Protein AF-A0A6N9C7V1-F1 (afdb_monomer)

Mean predicted aligned error: 5.16 Å

Sequence (71 aa):
MRLGGPVFGETSNPDNWAEAVKNHGYSAAYCPVNSESDEATIDAYIDAAKKADIVIAEVGAWSNPISIDDT

pLDDT: mean 89.59, std 9.08, range [56.38, 98.0]

Solvent-accessible surface area (backbone atoms only — not comparable to full-atom values): 4558 Å² total; per-residue (Å²): 139,74,50,60,62,94,76,86,79,80,53,89,44,42,64,50,32,42,50,49,40,47,76,73,72,33,34,26,33,66,62,89,69,65,94,87,57,54,69,69,60,52,50,48,39,52,51,31,26,61,77,69,61,38,44,72,45,92,69,82,82,94,66,67,92,82,58,77,87,80,128

Radius of gyration: 13.9 Å; Cα contacts (8 Å, |Δi|>4): 74; chains: 1; bounding box: 40×27×29 Å

Secondary structure (DSSP, 8-state):
--------S--SSHHHHHHHHHHTT-SEE--SS-TTS-HHHHHHHHHHHHHHT-EEPP----S-TTS----

Foldseek 3Di:
DFDEDDFDDPPQALLVVLVSCVVVVGQEYADSDDPPDDPVSNVRNVVSSVVSNHHHDDDDPPDDPPDDPDD

Structure (mmCIF, N/CA/C/O backbone):
data_AF-A0A6N9C7V1-F1
#
_entry.id   AF-A0A6N9C7V1-F1
#
loop_
_atom_site.group_PDB
_atom_site.id
_atom_site.type_symbol
_atom_site.label_atom_id
_atom_site.label_alt_id
_atom_site.label_comp_id
_atom_site.label_asym_id
_atom_site.label_entity_id
_atom_site.label_seq_id
_atom_site.pdbx_PDB_ins_code
_atom_site.Cartn_x
_atom_site.Cartn_y
_atom_site.Cartn_z
_atom_site.occupancy
_atom_site.B_iso_or_equiv
_atom_site.auth_seq_id
_atom_site.auth_comp_id
_atom_site.auth_asym_id
_atom_site.auth_atom_id
_atom_site.pdbx_PDB_model_num
ATOM 1 N N . MET A 1 1 ? -4.815 -13.338 7.596 1.00 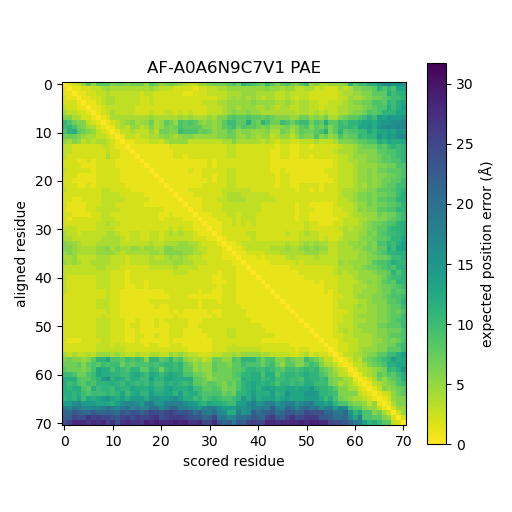85.12 1 MET A N 1
ATOM 2 C CA . MET A 1 1 ? -4.254 -13.300 6.226 1.00 85.12 1 MET A CA 1
ATOM 3 C C . MET A 1 1 ? -4.600 -11.939 5.638 1.00 85.12 1 MET A C 1
ATOM 5 O O . MET A 1 1 ? -5.730 -11.519 5.848 1.00 85.12 1 MET A O 1
ATOM 9 N N . ARG A 1 2 ? -3.653 -11.232 5.004 1.00 93.25 2 ARG A N 1
ATOM 10 C CA . ARG A 1 2 ? -3.893 -9.925 4.364 1.00 93.25 2 ARG A CA 1
ATOM 11 C C . ARG A 1 2 ? -3.967 -10.126 2.850 1.00 93.25 2 ARG A C 1
ATOM 13 O O . ARG A 1 2 ? -3.111 -10.816 2.305 1.00 93.25 2 ARG A O 1
ATOM 20 N N . LEU A 1 3 ? -4.988 -9.567 2.206 1.00 94.50 3 LEU A N 1
ATOM 21 C CA . LEU A 1 3 ? -5.173 -9.645 0.755 1.00 94.50 3 LEU A CA 1
ATOM 22 C C . LEU A 1 3 ? -4.817 -8.302 0.121 1.00 94.50 3 LEU A C 1
ATOM 24 O O . LEU A 1 3 ? -5.072 -7.251 0.717 1.00 94.50 3 LEU A O 1
ATOM 28 N N . GLY A 1 4 ? -4.224 -8.365 -1.065 1.00 94.06 4 GLY A N 1
ATOM 29 C CA . GLY A 1 4 ? -3.794 -7.211 -1.838 1.00 94.06 4 GLY A CA 1
ATOM 30 C C . GLY A 1 4 ? -3.793 -7.510 -3.329 1.00 94.06 4 GLY A C 1
ATOM 31 O O . GLY A 1 4 ? -3.910 -8.664 -3.746 1.00 94.06 4 GLY A O 1
ATOM 32 N N . GLY A 1 5 ? -3.663 -6.457 -4.123 1.00 91.44 5 GLY A N 1
ATOM 33 C CA . GLY A 1 5 ? -3.651 -6.525 -5.576 1.00 91.44 5 GLY A CA 1
ATOM 34 C C . GLY A 1 5 ? -3.407 -5.147 -6.191 1.00 91.44 5 GLY A C 1
ATOM 35 O O . GLY A 1 5 ? -3.207 -4.176 -5.455 1.00 91.44 5 GLY A O 1
ATOM 36 N N . PRO A 1 6 ? -3.412 -5.045 -7.529 1.00 90.00 6 PRO A N 1
ATOM 37 C CA . PRO A 1 6 ? -3.287 -3.763 -8.206 1.00 90.00 6 PRO A CA 1
ATOM 38 C C . PRO A 1 6 ? -4.464 -2.847 -7.851 1.00 90.00 6 PRO A C 1
ATOM 40 O O . PRO A 1 6 ? -5.616 -3.283 -7.813 1.00 90.00 6 PRO A O 1
ATOM 43 N N . VAL A 1 7 ? -4.149 -1.577 -7.612 1.00 90.62 7 VAL A N 1
ATOM 44 C CA . VAL A 1 7 ? -5.111 -0.486 -7.431 1.00 90.62 7 VAL A CA 1
ATOM 45 C C . VAL A 1 7 ? -4.982 0.469 -8.612 1.00 90.62 7 VAL A C 1
ATOM 47 O O . VAL A 1 7 ? -3.875 0.722 -9.086 1.00 90.62 7 VAL A O 1
ATOM 50 N N . PHE A 1 8 ? -6.109 0.959 -9.123 1.00 82.44 8 PHE A N 1
ATOM 51 C CA . PHE A 1 8 ? -6.166 1.803 -10.318 1.00 82.44 8 PHE A CA 1
ATOM 52 C C . PHE A 1 8 ? -6.754 3.173 -9.967 1.00 82.44 8 PHE A C 1
ATOM 54 O O . PHE A 1 8 ? -7.646 3.258 -9.126 1.00 82.44 8 PHE A O 1
ATOM 61 N N . GLY A 1 9 ? -6.293 4.233 -10.635 1.00 78.88 9 GLY A N 1
ATOM 62 C CA . GLY A 1 9 ? -6.764 5.607 -10.4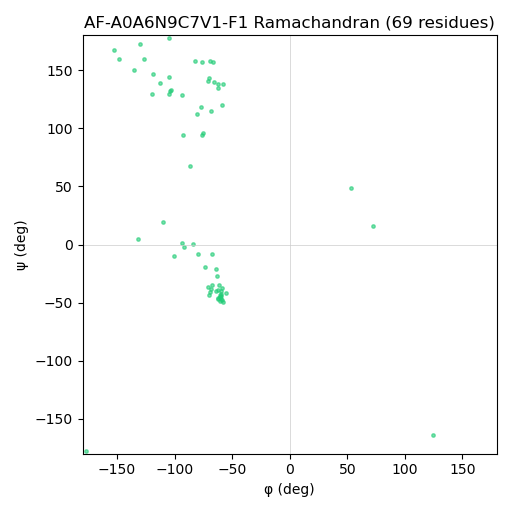25 1.00 78.88 9 GLY A CA 1
ATOM 63 C C . GLY A 1 9 ? -5.634 6.580 -10.085 1.00 78.88 9 GLY A C 1
ATOM 64 O O . GLY A 1 9 ? -4.463 6.279 -10.305 1.00 78.88 9 GLY A O 1
ATOM 65 N N . GLU A 1 10 ? -5.989 7.755 -9.558 1.00 77.81 10 GLU A N 1
ATOM 66 C CA . GLU A 1 10 ? -5.022 8.728 -9.035 1.00 77.81 10 GLU A CA 1
ATOM 67 C C . GLU A 1 10 ? -4.488 8.268 -7.674 1.00 77.81 10 GLU A C 1
ATOM 69 O O . GLU A 1 10 ? -5.088 8.504 -6.627 1.00 77.81 10 GLU A O 1
ATOM 74 N N . THR A 1 11 ? -3.335 7.608 -7.699 1.00 82.69 11 THR A N 1
ATOM 75 C CA . THR A 1 11 ? -2.623 7.144 -6.500 1.00 82.69 11 THR A CA 1
ATOM 76 C C . THR A 1 11 ? -1.336 7.925 -6.258 1.00 82.69 11 THR A C 1
ATOM 78 O O . THR A 1 11 ? -0.445 7.424 -5.588 1.00 82.69 11 THR A O 1
ATOM 81 N N . SER A 1 12 ? -1.206 9.118 -6.843 1.00 84.62 12 SER A N 1
ATOM 82 C CA . SER A 1 12 ? -0.061 10.024 -6.669 1.00 84.62 12 SER A CA 1
ATOM 83 C C . SER A 1 12 ? -0.056 10.708 -5.297 1.00 84.62 12 SER A C 1
ATOM 85 O O . SER A 1 12 ? 0.989 11.175 -4.847 1.00 84.62 12 SER A O 1
ATOM 87 N N . ASN A 1 13 ? -1.210 10.744 -4.622 1.00 93.00 13 ASN A N 1
ATOM 88 C CA . ASN A 1 13 ? -1.360 11.227 -3.256 1.00 93.00 13 ASN A CA 1
ATOM 89 C C . ASN A 1 13 ? -1.492 10.040 -2.270 1.00 93.00 13 ASN A C 1
ATOM 91 O O . ASN A 1 13 ? -2.320 9.156 -2.515 1.00 93.00 13 ASN A O 1
ATOM 95 N N . PRO A 1 14 ? -0.755 10.038 -1.141 1.00 95.62 14 PRO A N 1
ATOM 96 C CA . PRO A 1 14 ? -0.809 8.974 -0.135 1.00 95.62 14 PRO A CA 1
ATOM 97 C C . PRO A 1 14 ? -2.200 8.660 0.429 1.00 95.62 14 PRO A C 1
ATOM 99 O O . PRO A 1 14 ? -2.542 7.486 0.584 1.00 95.62 14 PRO A O 1
ATOM 102 N N . ASP A 1 15 ? -3.019 9.675 0.714 1.00 95.38 15 ASP A N 1
ATOM 103 C CA . ASP A 1 15 ? -4.363 9.474 1.266 1.00 95.38 15 ASP A CA 1
ATOM 104 C C . ASP A 1 15 ? -5.301 8.866 0.210 1.00 95.38 15 ASP A C 1
ATOM 106 O O . ASP A 1 15 ? -6.006 7.896 0.495 1.00 95.38 15 ASP A O 1
ATOM 110 N N . ASN A 1 16 ? -5.247 9.363 -1.033 1.00 95.06 16 ASN A N 1
ATOM 111 C CA . ASN A 1 16 ? -6.038 8.816 -2.144 1.00 95.06 16 ASN A CA 1
ATOM 112 C C . ASN A 1 16 ? -5.637 7.367 -2.460 1.00 95.06 16 ASN A C 1
ATOM 114 O O . ASN A 1 16 ? -6.491 6.518 -2.721 1.00 95.06 16 ASN A O 1
ATOM 118 N N . TRP A 1 17 ? -4.336 7.064 -2.413 1.00 96.12 17 TRP A N 1
ATOM 119 C CA . TRP A 1 17 ? -3.830 5.702 -2.564 1.00 96.12 17 TRP A CA 1
ATOM 120 C C . TRP A 1 17 ? -4.373 4.778 -1.470 1.00 96.12 17 TRP A C 1
ATOM 122 O O . TRP A 1 17 ? -4.894 3.703 -1.779 1.00 96.12 17 TRP A O 1
ATOM 132 N N . ALA A 1 18 ? -4.299 5.194 -0.203 1.00 96.44 18 ALA A N 1
ATOM 133 C CA . ALA A 1 18 ? -4.807 4.400 0.909 1.00 96.44 18 ALA A CA 1
ATOM 134 C C . ALA A 1 18 ? -6.316 4.152 0.766 1.00 96.44 18 ALA A C 1
ATOM 136 O O . ALA A 1 18 ? -6.768 3.016 0.918 1.00 96.44 18 ALA A O 1
ATOM 137 N N . GLU A 1 19 ? -7.091 5.174 0.401 1.00 95.38 19 GLU A N 1
ATOM 138 C CA . GLU A 1 19 ? -8.526 5.037 0.144 1.00 95.38 19 GLU A CA 1
ATOM 139 C C . GLU A 1 19 ? -8.811 4.043 -0.992 1.00 95.38 19 GLU A C 1
ATOM 141 O O . GLU A 1 19 ? -9.645 3.150 -0.832 1.00 95.38 19 GLU A O 1
ATOM 146 N N . ALA A 1 20 ? -8.068 4.114 -2.100 1.00 95.44 20 ALA A N 1
ATOM 147 C CA . ALA A 1 20 ? -8.209 3.175 -3.212 1.00 95.44 20 ALA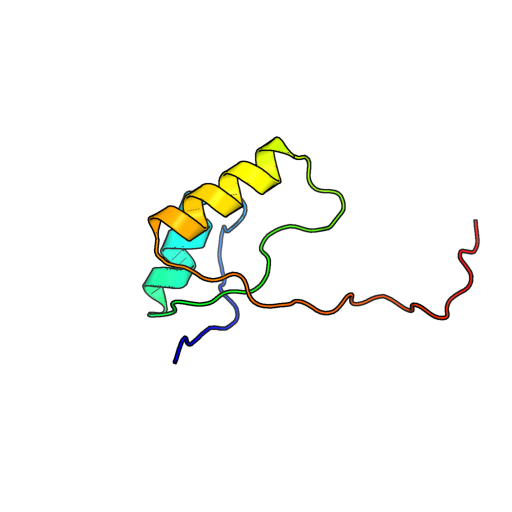 A CA 1
ATOM 148 C C . ALA A 1 20 ? -7.953 1.719 -2.780 1.00 95.44 20 ALA A C 1
ATOM 150 O O . ALA A 1 20 ? -8.727 0.824 -3.132 1.00 95.44 20 ALA A O 1
ATOM 151 N N . VAL A 1 21 ? -6.924 1.469 -1.961 1.00 96.19 21 VAL A N 1
ATOM 152 C CA . VAL A 1 21 ? -6.651 0.136 -1.389 1.00 96.19 21 VAL A CA 1
ATOM 153 C C . VAL A 1 21 ? -7.828 -0.339 -0.531 1.00 96.19 21 VAL A C 1
ATOM 155 O O . VAL A 1 21 ? -8.283 -1.479 -0.673 1.00 96.19 21 VAL A O 1
ATOM 158 N N . LYS A 1 22 ? -8.370 0.530 0.330 1.00 95.62 22 LYS A N 1
ATOM 159 C CA . LYS A 1 22 ? -9.508 0.183 1.197 1.00 95.62 22 LYS A CA 1
ATOM 160 C C . LYS A 1 22 ? -10.798 -0.053 0.414 1.00 95.62 22 LYS A C 1
ATOM 162 O O . LYS A 1 22 ? -11.545 -0.961 0.778 1.00 95.62 22 LYS A O 1
ATOM 167 N N . ASN A 1 23 ? -11.032 0.681 -0.671 1.00 95.06 23 ASN A N 1
ATOM 168 C CA . ASN A 1 23 ? -12.210 0.523 -1.531 1.00 95.06 23 ASN A CA 1
ATOM 169 C C . ASN A 1 23 ? -12.271 -0.857 -2.203 1.00 95.06 23 ASN A C 1
ATOM 171 O O . ASN A 1 23 ? -13.359 -1.371 -2.458 1.00 95.06 23 ASN A O 1
ATOM 175 N N . HIS A 1 24 ? -11.122 -1.500 -2.420 1.00 94.06 24 HIS A N 1
ATOM 176 C CA . HIS A 1 24 ? -11.047 -2.887 -2.887 1.00 94.06 24 HIS A CA 1
ATOM 177 C C . HIS A 1 24 ? -11.169 -3.939 -1.766 1.00 94.06 24 HIS A C 1
ATOM 179 O O . HIS A 1 24 ? -11.115 -5.138 -2.038 1.00 94.06 24 HIS A O 1
ATOM 185 N N . GLY A 1 25 ? -11.334 -3.525 -0.506 1.00 95.38 25 GLY A N 1
ATOM 186 C CA . GLY A 1 25 ? -11.364 -4.426 0.649 1.00 95.38 25 GLY A CA 1
ATOM 187 C C . GLY A 1 25 ? -9.994 -5.012 1.004 1.00 95.38 25 GLY A C 1
ATOM 188 O O . GLY A 1 25 ? -9.916 -5.998 1.739 1.00 95.38 25 GLY A O 1
ATOM 189 N N . TYR A 1 26 ? -8.913 -4.429 0.483 1.00 96.75 26 TYR A N 1
ATOM 190 C CA . TYR A 1 26 ? -7.557 -4.892 0.736 1.00 96.75 26 TYR A CA 1
ATOM 191 C C . TYR A 1 26 ? -7.008 -4.362 2.063 1.00 96.75 26 TYR A C 1
ATOM 193 O O . TYR A 1 26 ? -7.436 -3.347 2.619 1.00 96.75 26 TYR A O 1
ATOM 201 N N . SER A 1 27 ? -6.015 -5.086 2.566 1.00 96.25 27 SER A N 1
ATOM 202 C CA . SER A 1 27 ? -5.206 -4.712 3.733 1.00 96.25 27 SER A CA 1
ATOM 203 C C . SER A 1 27 ? -3.706 -4.865 3.453 1.00 96.25 27 SER A C 1
ATOM 205 O O . SER A 1 27 ? -2.885 -4.740 4.359 1.00 96.25 27 SER A O 1
ATOM 207 N N . ALA A 1 28 ? -3.345 -5.206 2.216 1.00 97.06 28 ALA A N 1
ATOM 208 C CA . ALA A 1 28 ? -1.986 -5.197 1.704 1.00 97.06 28 ALA A CA 1
ATOM 209 C C . ALA A 1 28 ? -1.961 -4.554 0.310 1.00 97.06 28 ALA A C 1
ATOM 211 O O . ALA A 1 28 ? -2.944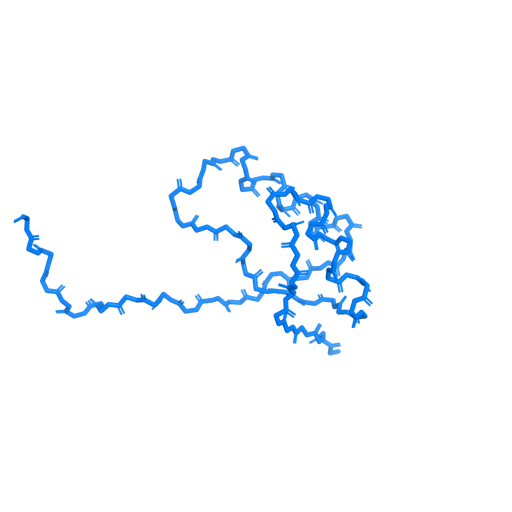 -4.640 -0.426 1.00 97.06 28 ALA A O 1
ATOM 212 N N . ALA A 1 29 ? -0.849 -3.921 -0.051 1.00 95.38 29 ALA A N 1
ATOM 213 C CA . ALA A 1 29 ? -0.676 -3.244 -1.335 1.00 95.38 29 ALA A CA 1
ATOM 214 C C . ALA A 1 29 ? 0.783 -3.311 -1.804 1.00 95.38 29 ALA A C 1
ATOM 216 O O . ALA A 1 29 ? 1.686 -3.530 -0.997 1.00 95.38 29 ALA A O 1
ATOM 217 N N . TYR A 1 30 ? 1.021 -3.115 -3.101 1.00 91.75 30 TYR A N 1
ATOM 218 C CA . TYR A 1 30 ? 2.375 -2.918 -3.627 1.00 91.75 30 TYR A CA 1
ATOM 219 C C . TYR A 1 30 ? 2.970 -1.596 -3.129 1.00 91.75 30 TYR A C 1
ATOM 221 O O . TYR A 1 30 ? 2.227 -0.681 -2.768 1.00 91.75 30 TYR A O 1
ATOM 229 N N . CYS A 1 31 ? 4.303 -1.494 -3.128 1.00 91.31 31 CYS A N 1
ATOM 230 C CA . CYS A 1 31 ? 4.991 -0.244 -2.811 1.00 91.31 31 CYS A CA 1
ATOM 231 C C . CYS A 1 31 ? 4.557 0.855 -3.800 1.00 91.31 31 CYS A C 1
ATOM 233 O O . CYS A 1 31 ? 4.745 0.674 -5.005 1.00 91.31 31 CYS A O 1
ATOM 235 N N . PRO A 1 32 ? 3.959 1.966 -3.327 1.00 89.94 32 PRO A N 1
ATOM 236 C CA . PRO A 1 32 ? 3.420 3.012 -4.201 1.00 89.94 32 PRO A CA 1
ATOM 237 C C . PRO A 1 32 ? 4.490 3.968 -4.749 1.00 89.94 32 PRO A C 1
ATOM 239 O O . PRO A 1 32 ? 4.189 4.796 -5.604 1.00 89.94 32 PRO A O 1
ATOM 242 N N . VAL A 1 33 ? 5.727 3.855 -4.261 1.00 90.56 33 VAL A N 1
ATOM 243 C CA . VAL A 1 33 ? 6.870 4.714 -4.596 1.00 90.56 33 VAL A CA 1
ATOM 244 C C . VAL A 1 33 ? 8.065 3.878 -5.052 1.00 90.56 33 VAL A C 1
ATOM 246 O O . VAL A 1 33 ? 8.143 2.679 -4.768 1.00 90.56 33 VAL A O 1
ATOM 249 N N . ASN A 1 34 ? 8.993 4.510 -5.771 1.00 88.25 34 ASN A N 1
ATOM 250 C CA . ASN A 1 34 ? 10.226 3.891 -6.268 1.00 88.25 34 ASN A CA 1
ATOM 251 C C . ASN A 1 34 ? 11.455 4.341 -5.451 1.00 88.25 34 ASN A C 1
ATOM 253 O O . ASN A 1 34 ? 11.336 5.163 -4.545 1.00 88.25 34 ASN A O 1
ATOM 257 N N . SER A 1 35 ? 12.636 3.808 -5.780 1.00 84.06 35 SER A N 1
ATOM 258 C CA . SER A 1 35 ? 13.901 4.122 -5.093 1.00 84.06 35 SER A CA 1
ATOM 259 C C . SER A 1 35 ? 14.349 5.579 -5.216 1.00 84.06 35 SER A C 1
ATOM 261 O O . SER A 1 35 ? 15.134 6.033 -4.394 1.00 84.06 35 SER A O 1
ATOM 263 N N . GLU A 1 36 ? 13.848 6.300 -6.219 1.00 89.00 36 GLU A N 1
ATOM 264 C CA . GLU A 1 36 ? 14.224 7.687 -6.517 1.00 89.00 36 GLU A CA 1
ATOM 265 C C . GLU A 1 36 ? 13.311 8.711 -5.826 1.00 89.00 36 GLU A C 1
ATOM 267 O O . GLU A 1 36 ? 13.489 9.918 -5.991 1.00 89.00 36 GLU A O 1
ATOM 272 N N . SER A 1 37 ? 12.292 8.248 -5.097 1.00 92.19 37 SER A N 1
ATOM 273 C CA . SER A 1 37 ? 11.368 9.123 -4.374 1.00 92.19 37 SER A CA 1
ATOM 274 C C . SER A 1 37 ? 12.066 9.759 -3.171 1.00 92.19 37 SER A C 1
ATOM 276 O O . SER A 1 37 ? 12.849 9.108 -2.481 1.00 92.19 37 SER A O 1
ATOM 278 N N . ASP A 1 38 ? 11.784 11.035 -2.910 1.00 95.81 38 ASP A N 1
ATOM 279 C CA . ASP A 1 38 ? 12.371 11.745 -1.777 1.00 95.81 38 ASP A CA 1
ATOM 280 C C . ASP A 1 38 ? 11.833 11.228 -0.430 1.00 95.81 38 ASP A C 1
ATOM 282 O O . ASP A 1 38 ? 10.747 10.649 -0.343 1.00 95.81 38 ASP A O 1
ATOM 286 N N . GLU A 1 39 ? 12.599 11.460 0.637 1.00 96.06 39 GLU A N 1
ATOM 287 C CA . GLU A 1 39 ? 12.295 10.965 1.985 1.00 96.06 39 GLU A CA 1
ATOM 288 C C . GLU A 1 39 ? 10.937 11.462 2.504 1.00 96.06 39 GLU A C 1
ATOM 290 O O . GLU A 1 39 ? 10.191 10.686 3.095 1.00 96.06 39 GLU A O 1
ATOM 295 N N . ALA A 1 40 ? 10.556 12.711 2.207 1.00 96.19 40 ALA A N 1
ATOM 296 C CA . ALA A 1 40 ? 9.275 13.257 2.652 1.00 96.19 40 ALA A CA 1
ATOM 297 C C . ALA A 1 40 ? 8.095 12.569 1.951 1.00 96.19 40 ALA A C 1
ATOM 299 O O . ALA A 1 40 ? 7.074 12.283 2.582 1.00 96.19 40 ALA A O 1
ATOM 300 N N . THR A 1 41 ? 8.237 12.260 0.661 1.00 95.12 41 THR A N 1
ATOM 301 C CA . THR A 1 41 ? 7.258 11.455 -0.073 1.00 95.12 41 THR A CA 1
ATOM 302 C C . THR A 1 41 ? 7.157 10.048 0.521 1.00 95.12 41 THR A C 1
ATOM 304 O O . THR A 1 41 ? 6.047 9.574 0.774 1.00 95.12 41 THR A O 1
ATOM 307 N N . ILE A 1 42 ? 8.287 9.387 0.794 1.00 95.19 42 ILE A N 1
ATOM 308 C CA . ILE A 1 42 ? 8.317 8.046 1.403 1.00 95.19 42 ILE A CA 1
ATOM 309 C C . ILE A 1 42 ? 7.600 8.048 2.761 1.00 95.19 42 ILE A C 1
ATOM 311 O O . ILE A 1 42 ? 6.707 7.223 2.983 1.00 95.19 42 ILE A O 1
ATOM 315 N N . ASP A 1 43 ? 7.929 8.996 3.637 1.00 96.75 43 ASP A N 1
ATOM 316 C CA . ASP A 1 43 ? 7.324 9.128 4.964 1.00 96.75 43 ASP A CA 1
ATOM 317 C C . ASP A 1 43 ? 5.810 9.352 4.888 1.00 96.75 43 ASP A C 1
ATOM 319 O 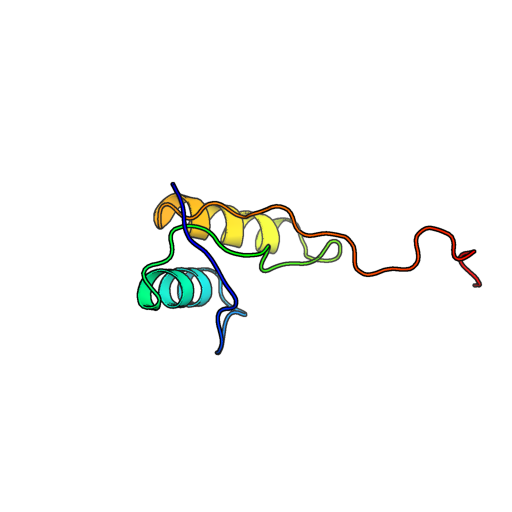O . ASP A 1 43 ? 5.046 8.731 5.633 1.00 96.75 43 ASP A O 1
ATOM 323 N N . ALA A 1 44 ? 5.347 10.159 3.930 1.00 97.19 44 ALA A N 1
ATOM 324 C CA . ALA A 1 44 ? 3.922 10.408 3.743 1.00 97.19 44 ALA A CA 1
ATOM 325 C C . ALA A 1 44 ? 3.143 9.126 3.380 1.00 97.19 44 ALA A C 1
ATOM 327 O O . ALA A 1 44 ? 2.044 8.899 3.897 1.00 97.19 44 ALA A O 1
ATOM 328 N N . TYR A 1 45 ? 3.709 8.247 2.545 1.00 96.50 45 TYR A N 1
ATOM 329 C CA . TYR A 1 45 ? 3.103 6.942 2.243 1.00 96.50 45 TYR A CA 1
ATOM 330 C C . TYR A 1 45 ? 3.176 5.966 3.418 1.00 96.50 45 TYR A C 1
ATOM 332 O O . TYR A 1 45 ? 2.221 5.215 3.643 1.00 96.50 45 TYR A O 1
ATOM 340 N N . ILE A 1 46 ? 4.266 5.985 4.191 1.00 96.31 46 ILE A N 1
ATOM 341 C CA . ILE A 1 46 ? 4.392 5.190 5.420 1.00 96.31 46 ILE A CA 1
ATOM 342 C C . ILE A 1 46 ? 3.275 5.557 6.402 1.00 96.31 46 ILE A C 1
ATOM 344 O O . ILE A 1 46 ? 2.611 4.669 6.947 1.00 96.31 46 ILE A O 1
ATOM 348 N N . ASP A 1 47 ? 3.043 6.847 6.620 1.00 98.00 47 ASP A N 1
ATOM 349 C CA . ASP A 1 47 ? 2.037 7.324 7.565 1.00 98.00 47 ASP A CA 1
ATOM 350 C C . ASP A 1 47 ? 0.612 7.036 7.087 1.00 98.00 47 ASP A C 1
ATOM 352 O O . ASP A 1 47 ? -0.213 6.556 7.875 1.00 98.00 47 ASP A O 1
ATOM 356 N N . ALA A 1 48 ? 0.331 7.219 5.794 1.00 97.56 48 ALA A N 1
ATOM 357 C CA . ALA A 1 48 ? -0.951 6.843 5.200 1.00 97.56 48 ALA A CA 1
ATOM 358 C C . ALA A 1 48 ? -1.226 5.334 5.342 1.00 97.56 48 ALA A C 1
ATOM 360 O O . ALA A 1 48 ? -2.314 4.932 5.769 1.00 97.56 48 ALA A O 1
ATOM 361 N N . ALA A 1 49 ? -0.226 4.487 5.066 1.00 97.44 49 ALA A N 1
ATOM 362 C CA . ALA A 1 49 ? -0.341 3.037 5.207 1.00 97.44 49 ALA A CA 1
ATOM 363 C C . ALA A 1 49 ? -0.614 2.623 6.662 1.00 97.44 49 ALA A C 1
ATOM 365 O O . ALA A 1 49 ? -1.534 1.842 6.923 1.00 97.44 49 ALA A O 1
ATOM 366 N N . LYS A 1 50 ? 0.129 3.190 7.624 1.00 97.69 50 LYS A N 1
ATOM 367 C CA . LYS A 1 50 ? -0.072 2.939 9.062 1.00 97.69 50 LYS A CA 1
ATOM 368 C C . LYS A 1 50 ? -1.472 3.347 9.514 1.00 97.69 50 LYS A C 1
ATOM 370 O O . LYS A 1 50 ? -2.142 2.573 10.194 1.00 97.69 50 LYS A O 1
ATOM 375 N N . LYS A 1 51 ? -1.927 4.540 9.121 1.00 98.00 51 LYS A N 1
ATOM 376 C CA . LYS A 1 51 ? -3.249 5.079 9.479 1.00 98.00 51 LYS A CA 1
ATOM 377 C C . LYS A 1 51 ? -4.394 4.202 8.962 1.00 98.00 51 LYS A C 1
ATOM 379 O O . LYS A 1 51 ? -5.409 4.074 9.642 1.00 98.00 51 LYS A O 1
ATOM 384 N N . ALA A 1 52 ? -4.233 3.591 7.788 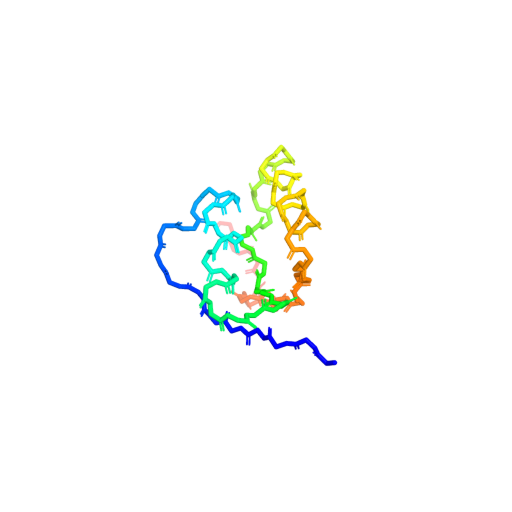1.00 97.25 52 ALA A N 1
ATOM 385 C CA . ALA A 1 52 ? -5.253 2.760 7.144 1.00 97.25 52 ALA A CA 1
ATOM 386 C C . ALA A 1 52 ? -5.150 1.245 7.451 1.00 97.25 52 ALA A C 1
ATOM 388 O O . ALA A 1 52 ? -5.969 0.465 6.942 1.00 97.25 52 ALA A O 1
ATOM 389 N N . ASP A 1 53 ? -4.177 0.832 8.277 1.00 97.75 53 ASP A N 1
ATOM 390 C CA . ASP A 1 53 ? -3.806 -0.573 8.536 1.00 97.75 53 ASP A CA 1
ATOM 391 C C . ASP A 1 53 ? -3.516 -1.356 7.238 1.00 97.75 53 ASP A C 1
ATOM 393 O O . ASP A 1 53 ? -4.034 -2.450 6.988 1.00 97.75 53 ASP A O 1
ATOM 397 N N . ILE A 1 54 ? -2.693 -0.759 6.373 1.00 97.69 54 ILE A N 1
ATOM 398 C CA . ILE A 1 54 ? -2.219 -1.352 5.121 1.00 97.69 54 ILE A CA 1
ATOM 399 C C . ILE A 1 54 ? -0.767 -1.787 5.306 1.00 97.69 54 ILE A C 1
ATOM 401 O O . ILE A 1 54 ? 0.083 -1.007 5.730 1.00 97.69 54 ILE A O 1
ATOM 405 N N . VAL A 1 55 ? -0.462 -3.032 4.941 1.00 96.69 55 VAL A N 1
ATOM 406 C CA . VAL A 1 55 ? 0.927 -3.491 4.814 1.00 96.69 55 VAL A CA 1
ATOM 407 C C . VAL A 1 55 ? 1.405 -3.345 3.382 1.00 96.69 55 VAL A C 1
ATOM 409 O O . VAL A 1 55 ? 0.780 -3.857 2.455 1.00 96.69 55 VAL A O 1
ATOM 412 N N . ILE A 1 56 ? 2.552 -2.697 3.216 1.00 93.81 56 ILE A N 1
ATOM 413 C CA . ILE A 1 56 ? 3.255 -2.662 1.938 1.00 93.81 56 ILE A CA 1
ATOM 414 C C . ILE A 1 56 ? 3.969 -4.005 1.758 1.00 93.81 56 ILE A C 1
ATOM 416 O O . ILE A 1 56 ? 4.782 -4.407 2.591 1.00 93.81 56 ILE A O 1
ATOM 420 N N . ALA A 1 57 ? 3.597 -4.728 0.706 1.00 90.50 57 ALA A N 1
ATOM 421 C CA . ALA A 1 57 ? 4.195 -6.001 0.335 1.00 90.50 57 ALA A CA 1
ATOM 422 C C . ALA A 1 57 ? 5.561 -5.789 -0.330 1.00 90.50 57 ALA A C 1
ATOM 424 O O . ALA A 1 57 ? 5.826 -4.729 -0.901 1.00 90.50 57 ALA A O 1
ATOM 425 N N . GLU A 1 58 ? 6.413 -6.817 -0.287 1.00 80.25 58 GLU A N 1
ATOM 426 C CA . GLU A 1 58 ? 7.659 -6.804 -1.049 1.00 80.25 58 GLU A CA 1
ATOM 427 C C . GLU A 1 58 ? 7.367 -6.633 -2.544 1.00 80.25 58 GLU A C 1
ATOM 429 O O . GLU A 1 58 ? 6.433 -7.223 -3.095 1.00 80.25 58 GLU A O 1
ATOM 434 N N . VAL A 1 59 ? 8.171 -5.806 -3.201 1.00 77.12 59 VAL A N 1
ATOM 435 C CA . VAL A 1 59 ? 8.147 -5.637 -4.650 1.00 77.12 59 VAL A CA 1
ATOM 436 C C . VAL A 1 59 ? 9.518 -6.026 -5.181 1.00 77.12 59 VAL A C 1
ATOM 438 O O . VAL A 1 59 ? 10.545 -5.589 -4.665 1.00 77.12 59 VAL A O 1
ATOM 441 N N . GLY A 1 60 ? 9.547 -6.893 -6.190 1.00 70.69 60 GLY A N 1
ATOM 442 C CA . GLY A 1 60 ? 10.793 -7.221 -6.875 1.00 70.69 60 GLY A CA 1
ATOM 443 C C . GLY A 1 60 ? 11.275 -6.027 -7.695 1.00 70.69 60 GLY A C 1
ATOM 444 O O . GLY A 1 60 ? 10.468 -5.325 -8.304 1.00 70.69 60 GLY A O 1
ATOM 445 N N . ALA A 1 61 ? 12.588 -5.815 -7.757 1.00 76.62 61 ALA A N 1
ATOM 446 C CA . ALA A 1 61 ? 13.160 -4.879 -8.715 1.00 76.62 61 ALA A CA 1
ATOM 447 C C . ALA A 1 61 ? 12.976 -5.440 -10.133 1.00 76.62 61 ALA A C 1
ATOM 449 O O . ALA A 1 61 ? 13.526 -6.486 -10.476 1.00 76.62 61 ALA A O 1
ATOM 450 N N . TRP A 1 62 ? 12.186 -4.754 -10.958 1.00 72.56 62 TRP A N 1
ATOM 451 C CA . TRP A 1 62 ? 12.037 -5.068 -12.381 1.00 72.56 62 TRP A CA 1
ATOM 452 C C . TRP A 1 62 ? 13.124 -4.359 -13.186 1.00 72.56 62 TRP A C 1
ATOM 454 O O . TRP A 1 62 ? 12.877 -3.433 -13.953 1.00 72.56 62 TRP A O 1
ATOM 464 N N . SER A 1 63 ? 14.354 -4.802 -12.967 1.00 76.75 63 SER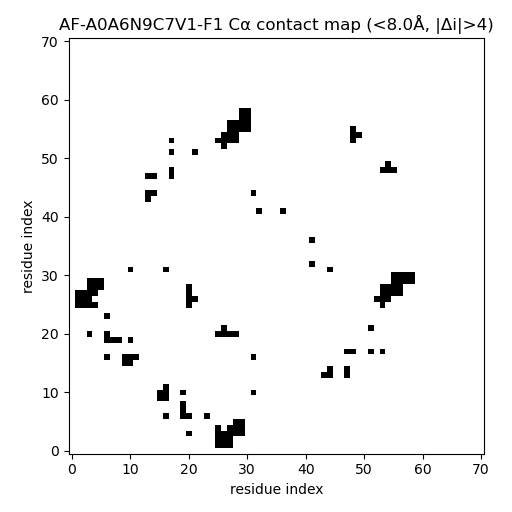 A N 1
ATOM 465 C CA . SER A 1 63 ? 15.536 -4.416 -13.730 1.00 76.75 63 SER A CA 1
ATOM 466 C C . SER A 1 63 ? 16.285 -5.674 -14.169 1.00 76.75 63 SER A C 1
ATOM 468 O O . SER A 1 63 ? 15.925 -6.789 -13.786 1.00 76.75 63 SER A O 1
ATOM 470 N N . ASN A 1 64 ? 17.311 -5.520 -15.007 1.00 79.12 64 ASN A N 1
ATOM 471 C CA . ASN A 1 64 ? 18.253 -6.600 -15.278 1.00 79.12 64 ASN A CA 1
ATOM 472 C C . ASN A 1 64 ? 19.445 -6.473 -14.309 1.00 79.12 64 ASN A C 1
ATOM 474 O O . ASN A 1 64 ? 20.385 -5.750 -14.634 1.00 79.12 64 ASN A O 1
ATOM 478 N N . PRO A 1 65 ? 19.451 -7.162 -13.148 1.00 75.31 65 PRO A N 1
ATOM 479 C CA . PRO A 1 65 ? 20.526 -7.047 -12.156 1.00 75.31 65 PRO A CA 1
ATOM 480 C C . PRO A 1 65 ? 21.873 -7.614 -12.633 1.00 75.31 65 PRO A C 1
ATOM 482 O O . PRO A 1 65 ? 22.872 -7.469 -11.938 1.00 75.31 65 PRO A O 1
ATOM 485 N N . ILE A 1 66 ? 21.899 -8.289 -13.789 1.00 82.94 66 ILE A N 1
ATOM 486 C CA . ILE A 1 66 ? 23.109 -8.832 -14.424 1.00 82.94 66 ILE A CA 1
ATOM 487 C C . ILE A 1 66 ? 23.581 -7.917 -15.570 1.00 82.94 66 ILE A C 1
ATOM 489 O O . ILE A 1 66 ? 24.672 -8.117 -16.101 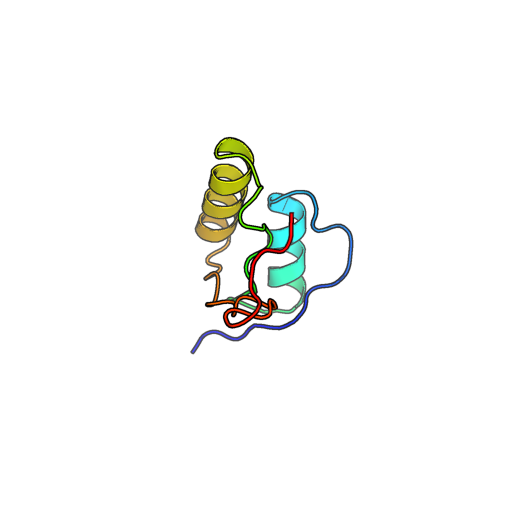1.00 82.94 66 ILE A O 1
ATOM 493 N N . SER A 1 67 ? 22.786 -6.914 -15.968 1.00 81.25 67 SER A N 1
ATOM 494 C CA . SER A 1 67 ? 23.240 -5.941 -16.961 1.00 81.25 67 SER A CA 1
ATOM 495 C C . SER A 1 67 ? 24.433 -5.193 -16.402 1.00 81.25 67 SER A C 1
ATOM 497 O O . SER A 1 67 ? 24.406 -4.734 -15.261 1.00 81.25 67 SER A O 1
ATOM 499 N N . ILE A 1 68 ? 25.464 -5.048 -17.226 1.00 79.94 68 ILE A N 1
ATOM 500 C CA . ILE A 1 68 ? 26.466 -4.032 -16.959 1.00 79.94 68 ILE A CA 1
ATOM 501 C C . ILE A 1 68 ? 25.772 -2.675 -17.103 1.00 79.94 68 ILE A C 1
ATOM 503 O O . ILE A 1 68 ? 24.885 -2.514 -17.949 1.00 79.94 68 ILE A O 1
ATOM 507 N N . ASP A 1 69 ? 26.111 -1.751 -16.215 1.00 73.56 69 ASP A N 1
ATOM 508 C CA . ASP A 1 69 ? 25.650 -0.373 -16.303 1.00 73.56 69 ASP A CA 1
ATOM 509 C C . ASP A 1 69 ? 26.481 0.288 -17.412 1.00 73.56 69 ASP A C 1
ATOM 511 O O . ASP A 1 69 ? 27.642 0.641 -17.201 1.00 73.56 69 ASP A O 1
ATOM 515 N N . ASP A 1 70 ? 25.949 0.308 -18.635 1.00 64.06 70 ASP A N 1
ATOM 516 C CA . ASP A 1 70 ? 26.579 1.007 -19.755 1.00 64.06 70 ASP A CA 1
ATOM 517 C C . ASP A 1 70 ? 26.239 2.502 -19.637 1.00 64.06 70 ASP A C 1
ATOM 519 O O . ASP A 1 70 ? 25.079 2.898 -19.766 1.00 64.06 70 ASP A O 1
ATOM 523 N N . THR A 1 71 ? 27.269 3.308 -19.354 1.00 56.38 71 THR A N 1
ATOM 524 C CA . THR A 1 71 ? 27.247 4.786 -19.320 1.00 56.38 71 THR A CA 1
ATOM 525 C C . THR A 1 71 ? 26.835 5.432 -20.632 1.00 56.38 71 THR A C 1
ATOM 527 O O . THR A 1 71 ? 27.317 4.965 -21.690 1.00 56.38 71 THR A O 1
#

Nearest PDB structures (foldseek):
  2w4l-assembly1_D  TM=5.519E-01  e=5.440E-01  Homo sapiens
  2w4l-assembly1_C  TM=5.431E-01  e=6.672E-01  Homo sapiens
  2w4l-assembly1_F  TM=5.344E-01  e=8.759E-01  Homo sapiens
  2w4l-assembly1_B  TM=5.298E-01  e=9.376E-01  Homo sapiens
  6dgc-assembly1_A  TM=4.790E-01  e=3.415E+00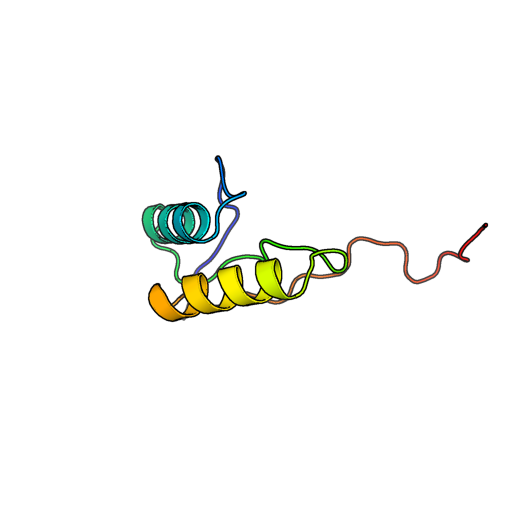  Sulfolobus sp. L00 11